Protein AF-A0A9P3AV58-F1 (afdb_monomer_lite)

Structure (mmCIF, N/CA/C/O backbone):
data_AF-A0A9P3AV58-F1
#
_entry.id   AF-A0A9P3AV58-F1
#
loop_
_atom_site.group_PDB
_atom_site.id
_atom_site.type_symbol
_atom_site.label_atom_id
_atom_site.label_alt_id
_atom_site.label_comp_id
_atom_site.label_asym_id
_atom_site.label_entity_id
_atom_site.label_seq_id
_atom_site.pdbx_PDB_ins_code
_atom_site.Cartn_x
_atom_site.Cartn_y
_atom_site.Cartn_z
_atom_site.occupancy
_atom_site.B_iso_or_equiv
_atom_site.auth_seq_id
_atom_site.auth_comp_id
_atom_site.auth_asym_id
_atom_site.auth_atom_id
_atom_site.pdbx_PDB_model_num
ATOM 1 N N . MET A 1 1 ? 4.873 -5.460 -19.608 1.00 62.84 1 MET A N 1
ATOM 2 C CA . MET A 1 1 ? 4.076 -4.425 -18.908 1.00 62.84 1 MET A CA 1
ATOM 3 C C . MET A 1 1 ? 4.107 -4.788 -17.436 1.00 62.84 1 MET A C 1
ATOM 5 O O . MET A 1 1 ? 3.557 -5.827 -17.095 1.00 62.84 1 MET A O 1
ATOM 9 N N . LEU A 1 2 ? 4.807 -4.005 -16.609 1.00 76.81 2 LEU A N 1
ATOM 10 C CA . LEU A 1 2 ? 5.174 -4.370 -15.227 1.00 76.81 2 LEU A CA 1
ATOM 11 C C . LEU A 1 2 ? 3.968 -4.732 -14.342 1.00 76.81 2 LEU A C 1
ATOM 13 O O . LEU A 1 2 ? 4.048 -5.635 -13.516 1.00 76.81 2 LEU A O 1
ATOM 17 N N . SER A 1 3 ? 2.804 -4.131 -14.593 1.00 81.44 3 SER A N 1
ATOM 18 C CA . SER A 1 3 ? 1.570 -4.488 -13.887 1.00 81.44 3 SER A CA 1
ATOM 19 C C . SER A 1 3 ? 1.100 -5.926 -14.143 1.00 81.44 3 SER A C 1
ATOM 21 O O . SER A 1 3 ? 0.519 -6.531 -13.249 1.00 81.44 3 SER A O 1
ATOM 23 N N . LYS A 1 4 ? 1.371 -6.518 -15.316 1.00 86.56 4 LYS A N 1
ATOM 24 C CA . LYS A 1 4 ? 1.027 -7.925 -15.591 1.00 86.56 4 LYS A CA 1
ATOM 25 C C . LYS A 1 4 ? 1.862 -8.877 -14.732 1.00 86.56 4 LYS A C 1
ATOM 27 O O . LYS A 1 4 ? 1.319 -9.812 -14.159 1.00 86.56 4 LYS A O 1
ATOM 32 N N . GLU A 1 5 ? 3.158 -8.606 -14.613 1.00 89.69 5 GLU A N 1
ATOM 33 C CA . GLU A 1 5 ? 4.072 -9.405 -13.790 1.00 89.69 5 GLU A CA 1
ATOM 34 C C . GLU A 1 5 ? 3.703 -9.325 -12.306 1.00 89.69 5 GLU A C 1
ATOM 36 O O . GLU A 1 5 ? 3.693 -10.354 -11.627 1.00 89.69 5 GLU A O 1
ATOM 41 N N . LEU A 1 6 ? 3.308 -8.136 -11.832 1.00 89.25 6 LEU A N 1
ATOM 42 C CA . LEU A 1 6 ? 2.767 -7.950 -10.487 1.00 89.25 6 LEU A CA 1
ATOM 43 C C . LEU A 1 6 ? 1.498 -8.786 -10.271 1.00 89.25 6 LEU A C 1
ATOM 45 O O . LEU A 1 6 ? 1.423 -9.538 -9.303 1.00 89.25 6 LEU A O 1
ATOM 49 N N . ILE A 1 7 ? 0.520 -8.708 -11.182 1.00 90.94 7 ILE A N 1
ATOM 50 C CA . ILE A 1 7 ? -0.720 -9.498 -11.088 1.00 90.94 7 ILE A CA 1
ATOM 51 C C . ILE A 1 7 ? -0.404 -10.996 -11.022 1.00 90.94 7 ILE A C 1
ATOM 53 O O . ILE A 1 7 ? -0.950 -11.706 -10.178 1.00 90.94 7 ILE A O 1
ATOM 57 N N . ASP A 1 8 ? 0.477 -11.482 -11.896 1.00 92.56 8 ASP A N 1
ATOM 58 C CA . ASP A 1 8 ? 0.827 -12.900 -11.955 1.00 92.56 8 ASP A CA 1
ATOM 59 C C . ASP A 1 8 ? 1.555 -13.355 -10.680 1.00 92.56 8 ASP A C 1
ATOM 61 O O . ASP A 1 8 ? 1.306 -14.459 -10.190 1.00 92.56 8 ASP A O 1
ATOM 65 N N . ALA A 1 9 ? 2.418 -12.512 -10.105 1.00 91.75 9 ALA A N 1
ATOM 66 C CA . ALA A 1 9 ? 3.068 -12.780 -8.824 1.00 91.75 9 ALA A CA 1
ATOM 67 C C . ALA A 1 9 ? 2.059 -12.849 -7.670 1.00 91.75 9 ALA A C 1
ATOM 69 O O . ALA A 1 9 ? 2.046 -13.838 -6.935 1.00 91.75 9 ALA A O 1
ATOM 70 N N . LEU A 1 10 ? 1.168 -11.861 -7.557 1.00 91.50 10 LEU A N 1
ATOM 71 C CA . LEU A 1 10 ? 0.158 -11.813 -6.496 1.00 91.50 10 LEU A CA 1
ATOM 72 C C . LEU A 1 10 ? -0.819 -12.995 -6.581 1.00 91.50 10 LEU A C 1
ATOM 74 O O . LEU A 1 10 ? -1.168 -13.578 -5.555 1.00 91.50 10 LEU A O 1
ATOM 78 N N . LYS A 1 11 ? -1.194 -13.418 -7.797 1.00 90.75 11 LYS A N 1
ATOM 79 C CA . LYS A 1 11 ? -2.022 -14.616 -8.014 1.00 90.75 11 LYS A CA 1
ATOM 80 C C . LYS A 1 11 ? -1.344 -15.898 -7.535 1.00 90.75 11 LYS A C 1
ATOM 82 O O . LYS A 1 11 ? -2.000 -16.724 -6.910 1.00 90.75 11 LYS A O 1
ATOM 87 N N . ARG A 1 12 ? -0.040 -16.068 -7.792 1.00 94.44 12 ARG A N 1
ATOM 88 C CA . ARG A 1 12 ? 0.721 -17.240 -7.314 1.00 94.44 12 ARG A CA 1
ATOM 89 C C . ARG A 1 12 ? 0.834 -17.292 -5.792 1.00 94.44 12 ARG A C 1
ATOM 91 O O . ARG A 1 12 ? 0.935 -18.377 -5.235 1.00 94.44 12 ARG A O 1
ATOM 98 N N . MET A 1 13 ? 0.812 -16.136 -5.135 1.00 90.69 13 MET A N 1
ATOM 99 C CA . MET A 1 13 ? 0.861 -16.034 -3.677 1.00 90.69 13 MET A CA 1
ATOM 100 C C . MET A 1 13 ? -0.494 -16.284 -3.001 1.00 90.69 13 MET A C 1
ATOM 102 O O . MET A 1 13 ? -0.539 -16.319 -1.774 1.00 90.69 13 MET A O 1
ATOM 106 N N . LEU A 1 14 ? -1.577 -16.461 -3.775 1.00 86.56 14 LEU A N 1
ATOM 107 C CA . LEU A 1 14 ? -2.939 -16.687 -3.271 1.00 86.56 14 LEU A CA 1
ATOM 108 C C . LEU A 1 14 ? -3.358 -15.639 -2.224 1.00 86.56 14 LEU A C 1
ATOM 110 O O . LEU A 1 14 ? -3.949 -15.960 -1.196 1.00 86.56 14 LEU A O 1
ATOM 114 N N . LEU A 1 15 ? -3.004 -14.375 -2.469 1.00 87.94 15 LEU A N 1
ATOM 115 C CA . LEU A 1 15 ? -3.335 -13.276 -1.568 1.00 87.94 15 LEU A CA 1
ATOM 116 C C . LEU A 1 15 ? -4.800 -12.869 -1.733 1.00 87.94 15 LEU A C 1
ATOM 118 O O . LEU A 1 15 ? -5.272 -12.646 -2.847 1.00 87.94 15 LEU A O 1
ATOM 122 N N . GLU A 1 16 ? -5.492 -12.711 -0.610 1.00 90.56 16 GLU A N 1
ATOM 123 C CA . GLU A 1 16 ? -6.847 -12.169 -0.566 1.00 90.56 16 GLU A CA 1
ATOM 124 C C . GLU A 1 16 ? -6.806 -10.642 -0.447 1.00 90.56 16 GLU A C 1
ATOM 126 O O . GLU A 1 16 ? -6.124 -10.086 0.424 1.00 90.56 16 GLU A O 1
ATOM 131 N N . GLY A 1 17 ? -7.534 -9.955 -1.329 1.00 91.38 17 GLY A N 1
ATOM 132 C CA . GLY A 1 17 ? -7.626 -8.500 -1.331 1.00 91.38 17 GLY A CA 1
ATOM 133 C C . GLY A 1 17 ? -8.098 -7.907 -2.657 1.00 91.38 17 GLY A C 1
ATOM 134 O O . GLY A 1 17 ? -8.388 -8.619 -3.619 1.00 91.38 17 GLY A O 1
ATOM 135 N N . ILE A 1 18 ? -8.153 -6.578 -2.701 1.00 92.88 18 ILE A N 1
ATOM 136 C CA . ILE A 1 18 ? -8.492 -5.783 -3.882 1.00 92.88 18 ILE A CA 1
ATOM 137 C C . ILE A 1 18 ? -7.224 -5.080 -4.363 1.00 92.88 18 ILE A C 1
ATOM 139 O O . ILE A 1 18 ? -6.646 -4.263 -3.645 1.00 92.88 18 ILE A O 1
ATOM 143 N N . LEU A 1 19 ? -6.789 -5.402 -5.582 1.00 92.44 19 LEU A N 1
ATOM 144 C CA . LEU A 1 19 ? -5.657 -4.751 -6.235 1.00 92.44 19 LEU A CA 1
ATOM 145 C C . LEU A 1 19 ? -6.146 -3.567 -7.076 1.00 92.44 19 LEU A C 1
ATOM 147 O O . LEU A 1 19 ? -6.841 -3.749 -8.075 1.00 92.44 19 LEU A O 1
ATOM 151 N N . TYR A 1 20 ? -5.730 -2.365 -6.697 1.00 90.56 20 TYR A N 1
ATOM 152 C CA . TYR A 1 20 ? -5.905 -1.136 -7.459 1.00 90.56 20 TYR A CA 1
ATOM 153 C C . TYR A 1 20 ? -4.674 -0.903 -8.334 1.00 90.56 20 TYR A C 1
ATOM 155 O O . TYR A 1 20 ? -3.543 -0.897 -7.848 1.00 90.56 20 TYR A O 1
ATOM 163 N N . LEU A 1 21 ? -4.901 -0.698 -9.629 1.00 87.75 21 LEU A N 1
ATOM 164 C CA . LEU A 1 21 ? -3.873 -0.399 -10.625 1.00 87.75 21 LEU A CA 1
ATOM 165 C C . LEU A 1 21 ? -4.165 0.966 -11.251 1.00 87.75 21 LEU A C 1
ATOM 167 O O . LEU A 1 21 ? -5.331 1.300 -11.454 1.00 87.75 21 LEU A O 1
ATOM 171 N N . GLY A 1 22 ? -3.120 1.705 -11.625 1.00 74.75 22 GLY A N 1
ATOM 172 C CA . GLY A 1 22 ? -3.265 2.941 -12.401 1.00 74.75 22 GLY A CA 1
ATOM 173 C C . GLY A 1 22 ? -3.172 4.217 -11.569 1.00 74.75 22 GLY A C 1
ATOM 174 O O . GLY A 1 22 ? -4.059 5.058 -11.644 1.00 74.75 22 GLY A O 1
ATOM 175 N N . TYR A 1 23 ? -2.074 4.373 -10.831 1.00 72.00 23 TYR A N 1
ATOM 176 C CA . TYR A 1 23 ? -1.738 5.590 -10.085 1.00 72.00 23 TYR A CA 1
ATOM 177 C C . TYR A 1 23 ? -2.699 5.964 -8.945 1.00 72.00 23 TYR A C 1
ATOM 179 O O . TYR A 1 23 ? -3.223 7.080 -8.946 1.00 72.00 23 TYR A O 1
ATOM 187 N N . PRO A 1 24 ? -2.955 5.082 -7.956 1.00 67.88 24 PRO A N 1
ATOM 188 C CA . PRO A 1 24 ? -3.602 5.502 -6.715 1.00 67.88 24 PRO A CA 1
ATOM 189 C C . PRO A 1 24 ? -2.937 6.764 -6.136 1.00 67.88 24 PRO A C 1
ATOM 191 O O . PRO A 1 24 ? -1.730 6.795 -5.892 1.00 67.88 24 PRO A O 1
ATOM 194 N N . ILE A 1 25 ? -3.746 7.813 -5.949 1.00 70.31 25 ILE A N 1
ATOM 195 C CA . ILE A 1 25 ? -3.315 9.116 -5.431 1.00 70.31 25 ILE A CA 1
ATOM 196 C C . ILE A 1 25 ? -3.580 9.162 -3.927 1.00 70.31 25 ILE A C 1
ATOM 198 O O . ILE A 1 25 ? -4.715 8.996 -3.476 1.00 70.31 25 ILE A O 1
ATOM 202 N N . ILE A 1 26 ? -2.533 9.440 -3.161 1.00 71.44 26 ILE A N 1
ATOM 203 C CA . ILE A 1 26 ? -2.551 9.642 -1.717 1.00 71.44 26 ILE A CA 1
ATOM 204 C C . ILE A 1 26 ? -2.072 11.073 -1.453 1.00 71.44 26 ILE A C 1
ATOM 206 O O . ILE A 1 26 ? -0.904 11.397 -1.649 1.00 71.44 26 ILE A O 1
ATOM 210 N N . SER A 1 27 ? -2.975 11.960 -1.036 1.00 62.28 27 SER A N 1
ATOM 211 C CA . SER A 1 27 ? -2.638 13.362 -0.773 1.00 62.28 27 SER A CA 1
ATOM 212 C C . SER A 1 27 ? -2.384 13.650 0.711 1.00 62.28 27 SER A C 1
ATOM 214 O O . SER A 1 27 ? -3.171 13.244 1.573 1.00 62.28 27 SER A O 1
ATOM 216 N N . ILE A 1 28 ? -1.308 14.394 0.995 1.00 62.25 28 ILE A N 1
ATOM 217 C CA . ILE A 1 28 ? -1.070 15.104 2.268 1.00 62.25 28 ILE A CA 1
ATOM 218 C C . ILE A 1 28 ? -0.968 16.581 1.945 1.00 62.25 28 ILE A C 1
ATOM 220 O O . ILE A 1 28 ? -0.220 16.907 1.038 1.00 62.25 28 ILE A O 1
ATOM 224 N N . ASP A 1 29 ? -1.655 17.439 2.700 1.00 55.31 29 ASP A N 1
ATOM 225 C CA . ASP A 1 29 ? -1.424 18.893 2.706 1.00 55.31 29 ASP A CA 1
ATOM 226 C C . ASP A 1 29 ? -1.221 19.489 1.296 1.00 55.31 29 ASP A C 1
ATOM 228 O O . ASP A 1 29 ? -0.266 20.210 1.035 1.00 55.31 29 ASP A O 1
ATOM 232 N N . ASP A 1 30 ? -2.117 19.119 0.373 1.00 57.75 30 ASP A N 1
ATOM 233 C CA . ASP A 1 30 ? -2.144 19.508 -1.047 1.00 57.75 30 ASP A CA 1
ATOM 234 C C . ASP A 1 30 ? -1.022 18.957 -1.957 1.00 57.75 30 ASP A C 1
ATOM 236 O O . ASP A 1 30 ? -1.070 19.145 -3.176 1.00 57.75 30 ASP A O 1
ATOM 240 N N . GLU A 1 31 ? -0.084 18.165 -1.434 1.00 64.62 31 GLU A N 1
ATOM 241 C CA . GLU A 1 31 ? 0.852 17.370 -2.234 1.00 64.62 31 GLU A CA 1
ATOM 242 C C . GLU A 1 31 ? 0.220 16.037 -2.663 1.00 64.62 31 GLU A C 1
ATOM 244 O O . GLU A 1 31 ? -0.061 15.144 -1.854 1.00 64.62 31 GLU A O 1
ATOM 249 N N . ALA A 1 32 ? 0.002 15.885 -3.971 1.00 64.75 32 ALA A N 1
ATOM 250 C CA . ALA A 1 32 ? -0.456 14.639 -4.571 1.00 64.75 32 ALA A CA 1
ATOM 251 C C . ALA A 1 32 ? 0.714 13.654 -4.706 1.00 64.75 32 ALA A C 1
ATOM 253 O O . ALA A 1 32 ? 1.526 13.767 -5.624 1.00 64.75 32 ALA A O 1
ATOM 254 N N . ASN A 1 33 ? 0.778 12.662 -3.816 1.00 70.06 33 ASN A N 1
ATOM 255 C CA . ASN A 1 33 ? 1.712 11.550 -3.951 1.00 70.06 33 ASN A CA 1
ATOM 256 C C . ASN A 1 33 ? 1.006 10.400 -4.671 1.00 70.06 33 ASN A C 1
ATOM 258 O O . ASN A 1 33 ? -0.073 9.977 -4.266 1.00 70.06 33 ASN A O 1
ATOM 262 N N . SER A 1 34 ? 1.590 9.891 -5.749 1.00 73.12 34 SER A N 1
ATOM 263 C CA . SER A 1 34 ? 1.030 8.767 -6.504 1.00 73.12 34 SER A CA 1
ATOM 264 C C . SER A 1 34 ? 1.965 7.572 -6.444 1.00 73.12 34 SER A C 1
ATOM 266 O O . SER A 1 34 ? 3.172 7.745 -6.592 1.00 73.12 34 SER A O 1
ATOM 268 N N . CYS A 1 35 ? 1.410 6.374 -6.306 1.00 79.69 35 CYS A N 1
ATOM 269 C CA . CYS A 1 35 ? 2.139 5.112 -6.438 1.00 79.69 35 CYS A CA 1
ATOM 270 C C . CYS A 1 35 ? 1.543 4.276 -7.571 1.00 79.69 35 CYS A C 1
ATOM 272 O O . CYS A 1 35 ? 0.435 4.549 -8.010 1.00 79.69 35 CYS A O 1
ATOM 274 N N . ASP A 1 36 ? 2.248 3.273 -8.087 1.00 85.19 36 ASP A N 1
ATOM 275 C CA . ASP A 1 36 ? 1.811 2.566 -9.299 1.00 85.19 36 ASP A CA 1
ATOM 276 C C . ASP A 1 36 ? 0.618 1.634 -9.074 1.00 85.19 36 ASP A C 1
ATOM 278 O O . ASP A 1 36 ? -0.265 1.509 -9.937 1.00 85.19 36 ASP A O 1
ATOM 282 N N . ALA A 1 37 ? 0.600 0.976 -7.916 1.00 89.88 37 ALA A N 1
ATOM 283 C CA . ALA A 1 37 ? -0.461 0.072 -7.512 1.00 89.88 37 ALA A CA 1
ATOM 284 C C . ALA A 1 37 ? -0.616 0.029 -5.990 1.00 89.88 37 ALA A C 1
ATOM 286 O O . ALA A 1 37 ? 0.301 0.349 -5.233 1.00 89.88 37 ALA A O 1
ATOM 287 N N . MET A 1 38 ? -1.782 -0.426 -5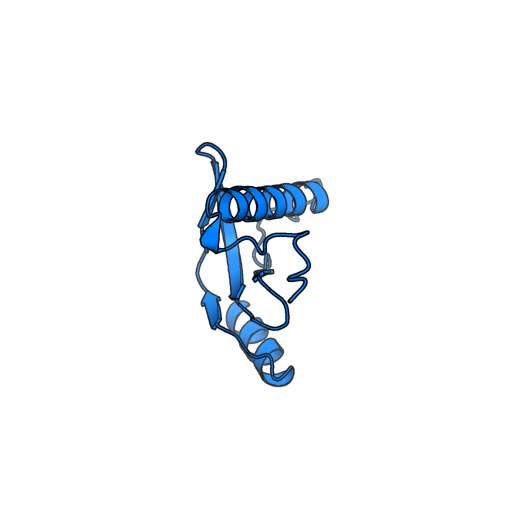.545 1.00 92.00 38 MET A N 1
ATOM 288 C CA . MET A 1 38 ? -2.095 -0.595 -4.132 1.00 92.00 38 MET A CA 1
ATOM 289 C C . MET A 1 38 ? -2.926 -1.861 -3.932 1.00 92.00 38 MET A C 1
ATOM 291 O O . MET A 1 38 ? -3.929 -2.053 -4.613 1.00 92.00 38 MET A O 1
ATOM 295 N N . LEU A 1 39 ? -2.530 -2.725 -3.000 1.00 92.81 39 LEU A N 1
ATOM 296 C CA . LEU A 1 39 ? -3.315 -3.885 -2.579 1.00 92.81 39 LEU A CA 1
ATOM 297 C C . LEU A 1 39 ? -3.957 -3.590 -1.226 1.00 92.81 39 LEU A C 1
ATOM 299 O O . LEU A 1 39 ? -3.255 -3.365 -0.243 1.00 92.81 39 LEU A O 1
ATOM 303 N N . LE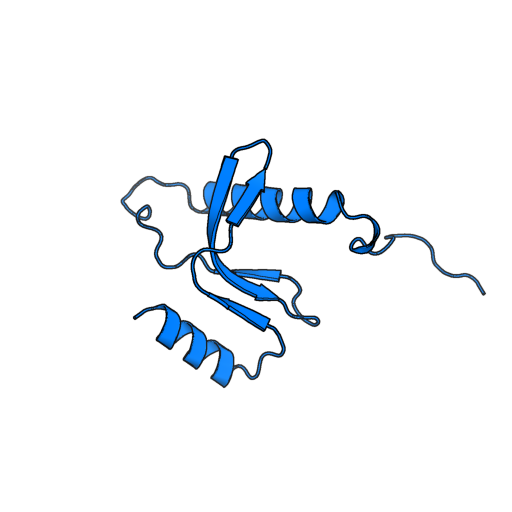U A 1 40 ? -5.285 -3.629 -1.180 1.00 91.69 40 LEU A N 1
ATOM 304 C CA . LEU A 1 40 ? -6.054 -3.617 0.058 1.00 91.69 40 LEU A CA 1
ATOM 305 C C . LEU A 1 40 ? -6.362 -5.059 0.464 1.00 91.69 40 LEU A C 1
ATOM 307 O O . LEU A 1 40 ? -7.078 -5.757 -0.248 1.00 91.69 40 LEU A O 1
ATOM 311 N N . SER A 1 41 ? -5.840 -5.498 1.601 1.00 91.56 41 SER A N 1
ATOM 312 C CA . SER A 1 41 ? -6.012 -6.847 2.136 1.00 91.56 41 SER A CA 1
ATOM 313 C C . SER A 1 41 ? -6.438 -6.784 3.597 1.00 91.56 41 SER A C 1
ATOM 315 O O . SER A 1 41 ? -5.860 -6.041 4.384 1.00 91.56 41 SER A O 1
ATOM 317 N N . GLU A 1 42 ? -7.405 -7.604 3.998 1.00 87.38 42 GLU A N 1
ATOM 318 C CA . GLU A 1 42 ? -7.774 -7.715 5.415 1.00 87.38 42 GLU A CA 1
ATOM 319 C C . GLU A 1 42 ? -6.620 -8.284 6.254 1.00 87.38 42 GLU A C 1
ATOM 321 O O . GLU A 1 42 ? -6.369 -7.839 7.372 1.00 87.38 42 GLU A O 1
ATOM 326 N N . LYS A 1 43 ? -5.863 -9.227 5.681 1.00 89.44 43 LYS A N 1
ATOM 327 C CA . LYS A 1 43 ? -4.755 -9.904 6.361 1.00 89.44 43 LYS A CA 1
ATOM 328 C C . LYS A 1 43 ? -3.504 -9.034 6.488 1.00 89.44 43 LYS A C 1
ATOM 330 O O . LYS A 1 43 ? -2.818 -9.109 7.503 1.00 89.44 43 LYS A O 1
ATOM 335 N N . TYR A 1 44 ? -3.182 -8.258 5.454 1.00 89.56 44 TYR A N 1
ATOM 336 C CA . TYR A 1 44 ? -1.921 -7.505 5.370 1.00 89.56 44 TYR A CA 1
ATOM 337 C C . TYR A 1 44 ? -2.098 -5.984 5.469 1.00 89.56 44 TYR A C 1
ATOM 339 O O . TYR A 1 44 ? -1.111 -5.253 5.469 1.00 89.56 44 TYR A O 1
ATOM 347 N N . GLY A 1 45 ? -3.335 -5.495 5.550 1.00 89.00 45 GLY A N 1
ATOM 348 C CA . GLY A 1 45 ? -3.639 -4.072 5.472 1.00 89.00 45 GLY A CA 1
ATOM 349 C C . GLY A 1 45 ? -3.456 -3.531 4.055 1.00 89.00 45 GLY A C 1
ATOM 350 O O . GLY A 1 45 ? -3.850 -4.158 3.071 1.00 89.00 45 GLY A O 1
ATOM 351 N N . ILE A 1 46 ? -2.875 -2.340 3.950 1.00 90.12 46 ILE A N 1
ATOM 352 C CA . ILE A 1 46 ? -2.636 -1.668 2.673 1.00 90.12 46 ILE A CA 1
ATOM 353 C C . ILE A 1 46 ? -1.165 -1.834 2.296 1.00 90.12 46 ILE A C 1
ATOM 355 O O . ILE A 1 46 ? -0.281 -1.416 3.041 1.00 90.12 46 ILE A O 1
ATOM 359 N N . ILE A 1 47 ? -0.914 -2.407 1.121 1.00 90.75 47 ILE A N 1
ATOM 360 C CA . ILE A 1 47 ? 0.423 -2.544 0.538 1.00 90.75 47 ILE A CA 1
ATOM 361 C C . ILE A 1 47 ? 0.515 -1.621 -0.670 1.00 90.75 47 ILE A C 1
ATOM 363 O O . ILE A 1 47 ? -0.305 -1.706 -1.584 1.00 90.75 47 ILE A O 1
ATOM 367 N N . ILE A 1 48 ? 1.522 -0.755 -0.681 1.00 89.19 48 ILE A N 1
ATOM 368 C CA . ILE A 1 48 ? 1.814 0.145 -1.796 1.00 89.19 48 ILE A CA 1
ATOM 369 C C . ILE A 1 48 ? 2.919 -0.472 -2.652 1.00 89.19 48 ILE A C 1
ATOM 371 O O . ILE A 1 48 ? 3.920 -0.954 -2.124 1.00 89.19 48 ILE A O 1
ATOM 375 N N . PHE A 1 49 ? 2.743 -0.431 -3.972 1.00 87.38 49 PHE A N 1
ATOM 376 C CA . PHE A 1 49 ? 3.768 -0.815 -4.931 1.00 87.38 49 PHE A CA 1
ATOM 377 C C . PHE A 1 49 ? 4.205 0.405 -5.739 1.00 87.38 49 PHE A C 1
ATOM 379 O O . PHE A 1 49 ? 3.390 1.058 -6.394 1.00 87.38 49 PHE A O 1
ATOM 386 N N . ASP A 1 50 ? 5.505 0.668 -5.711 1.00 82.56 50 ASP A N 1
ATOM 387 C CA . ASP A 1 50 ? 6.178 1.710 -6.480 1.00 82.56 50 ASP A CA 1
ATOM 388 C C . ASP A 1 50 ? 7.285 1.035 -7.306 1.00 82.56 50 ASP A C 1
ATOM 390 O O . ASP A 1 50 ? 8.325 0.639 -6.780 1.00 82.56 50 ASP A O 1
ATOM 394 N N . TYR A 1 51 ? 6.999 0.770 -8.584 1.00 78.56 51 TYR A N 1
ATOM 395 C CA . TYR A 1 51 ? 7.827 -0.066 -9.467 1.00 78.56 51 TYR A CA 1
ATOM 396 C C . TYR A 1 51 ? 8.114 0.556 -10.838 1.00 78.56 51 TYR A C 1
ATOM 398 O O . TYR A 1 51 ? 8.966 0.051 -11.567 1.00 78.56 51 TYR A O 1
ATOM 406 N N . ASN A 1 52 ? 7.439 1.642 -11.215 1.00 71.00 52 ASN A N 1
ATOM 407 C CA . ASN A 1 52 ? 7.759 2.450 -12.393 1.00 71.00 52 ASN A CA 1
ATOM 408 C C . ASN A 1 52 ? 8.592 3.679 -12.033 1.00 71.00 52 ASN A C 1
ATOM 410 O O . ASN 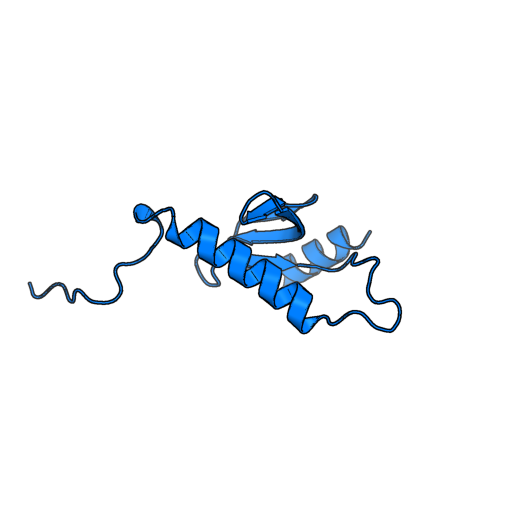A 1 52 ? 8.727 4.563 -12.885 1.00 71.00 52 ASN A O 1
ATOM 414 N N . ASN A 1 53 ? 9.098 3.776 -10.798 1.00 63.34 53 ASN A N 1
ATOM 415 C CA . ASN A 1 53 ? 9.730 4.987 -10.307 1.00 63.34 53 ASN A CA 1
ATOM 416 C C . ASN A 1 53 ? 10.809 5.465 -11.289 1.00 63.34 53 ASN A C 1
ATOM 418 O O . ASN A 1 53 ? 11.896 4.895 -11.410 1.00 63.34 53 ASN A O 1
ATOM 422 N N . ARG A 1 54 ? 10.493 6.558 -11.993 1.00 54.75 54 ARG A N 1
ATOM 423 C CA . ARG A 1 54 ? 11.342 7.226 -12.997 1.00 54.75 54 ARG A CA 1
ATOM 424 C C . ARG A 1 54 ? 12.573 7.898 -12.364 1.00 54.75 54 ARG A C 1
ATOM 426 O O . ARG A 1 54 ? 13.306 8.608 -13.038 1.00 54.75 54 ARG A O 1
ATOM 433 N N . ASN A 1 55 ? 12.776 7.643 -11.075 1.00 49.47 55 ASN A N 1
ATOM 434 C CA . ASN A 1 55 ? 13.573 8.386 -10.119 1.00 49.47 55 ASN A CA 1
ATOM 435 C C . ASN A 1 55 ? 14.685 7.539 -9.478 1.00 49.47 55 ASN A C 1
ATOM 437 O O . ASN A 1 55 ? 15.538 8.081 -8.794 1.00 49.47 55 ASN A O 1
ATOM 441 N N . PHE A 1 56 ? 14.788 6.234 -9.757 1.00 54.59 56 PHE A N 1
ATOM 442 C CA . PHE A 1 56 ? 15.975 5.455 -9.355 1.00 54.59 56 PHE A CA 1
ATOM 443 C C . PHE A 1 56 ? 17.239 5.801 -10.175 1.00 54.59 56 PHE A C 1
ATOM 445 O O . PHE A 1 56 ? 18.256 5.108 -10.115 1.00 54.59 56 PHE A O 1
ATOM 452 N N . SER A 1 57 ? 17.208 6.891 -10.948 1.00 52.50 57 SER A N 1
ATOM 453 C CA . SER A 1 57 ? 18.410 7.566 -11.422 1.00 52.50 57 SER A CA 1
ATOM 454 C C . SER A 1 57 ? 19.229 8.038 -10.217 1.00 52.50 57 SER A C 1
ATOM 456 O O . SER A 1 57 ? 18.724 8.788 -9.388 1.00 52.50 57 SER A O 1
ATOM 458 N N . LYS A 1 58 ? 20.479 7.564 -10.124 1.00 49.22 58 LYS A N 1
ATOM 459 C CA . LYS A 1 58 ? 21.489 7.863 -9.087 1.00 49.22 58 LYS A CA 1
ATOM 460 C C . LYS A 1 58 ? 21.208 9.145 -8.279 1.00 49.22 58 LYS A C 1
ATOM 462 O O . LYS A 1 58 ? 21.386 10.239 -8.804 1.00 49.22 58 LYS A O 1
ATOM 467 N N . GLY A 1 59 ? 20.865 8.993 -6.998 1.00 59.12 59 GLY A N 1
ATOM 468 C CA . GLY A 1 59 ? 20.813 10.101 -6.035 1.00 59.12 59 GLY A CA 1
ATOM 469 C C . GLY A 1 59 ? 19.465 10.350 -5.357 1.00 59.12 59 GLY A C 1
ATOM 470 O O . GLY A 1 59 ? 19.396 11.235 -4.511 1.00 59.12 59 GLY A O 1
ATOM 471 N N . ILE A 1 60 ? 18.413 9.594 -5.686 1.00 63.56 60 ILE A N 1
ATOM 472 C CA . ILE A 1 60 ? 17.131 9.692 -4.978 1.00 63.56 60 ILE A CA 1
ATOM 473 C C . ILE A 1 60 ? 17.114 8.739 -3.789 1.00 63.56 60 ILE A C 1
ATOM 475 O O . ILE A 1 60 ? 17.397 7.547 -3.911 1.00 63.56 60 ILE A O 1
ATOM 479 N N . ASP A 1 61 ? 16.785 9.312 -2.638 1.00 75.75 61 ASP A N 1
ATOM 480 C CA . ASP A 1 61 ? 16.614 8.615 -1.378 1.00 75.75 61 ASP A CA 1
ATOM 481 C C . ASP A 1 61 ? 15.259 7.895 -1.369 1.00 75.75 61 ASP A C 1
ATOM 483 O O . ASP A 1 61 ? 14.192 8.488 -1.182 1.00 75.75 61 ASP A O 1
ATOM 487 N N . ILE A 1 62 ? 15.332 6.601 -1.661 1.00 77.62 62 ILE A N 1
ATOM 488 C CA . ILE A 1 62 ? 14.197 5.684 -1.758 1.00 77.62 62 ILE A CA 1
ATOM 489 C C . ILE A 1 62 ? 13.458 5.604 -0.421 1.00 77.62 62 ILE A C 1
ATOM 491 O O . ILE A 1 62 ? 12.229 5.555 -0.402 1.00 77.62 62 ILE A O 1
ATOM 495 N N . GLU A 1 63 ? 14.199 5.619 0.688 1.00 81.44 63 GLU A N 1
ATOM 496 C CA . GLU A 1 63 ? 13.628 5.545 2.031 1.00 81.44 63 GLU A CA 1
ATOM 497 C C . GLU A 1 63 ? 12.782 6.785 2.297 1.00 81.44 63 GLU A C 1
ATOM 499 O O . GLU A 1 63 ? 11.604 6.661 2.618 1.00 81.44 63 GLU A O 1
ATOM 504 N N . ASN A 1 64 ? 13.316 7.972 2.005 1.00 82.56 64 ASN A N 1
ATOM 505 C CA . ASN A 1 64 ? 12.565 9.221 2.131 1.00 82.56 64 ASN A CA 1
ATOM 506 C C . ASN A 1 64 ? 11.299 9.256 1.253 1.00 82.56 64 ASN A C 1
ATOM 508 O O . ASN A 1 64 ? 10.269 9.792 1.669 1.00 82.56 64 ASN A O 1
ATOM 512 N N . ALA A 1 65 ? 11.339 8.703 0.037 1.00 79.38 65 ALA A N 1
ATOM 513 C CA . ALA A 1 65 ? 10.155 8.615 -0.821 1.00 79.38 65 ALA A CA 1
ATOM 514 C C . ALA A 1 65 ? 9.090 7.667 -0.237 1.00 79.38 65 ALA A C 1
ATOM 516 O O . ALA A 1 65 ? 7.901 8.000 -0.209 1.00 79.38 65 ALA A O 1
ATOM 517 N N . HIS A 1 66 ? 9.512 6.510 0.274 1.00 84.56 66 HIS A N 1
ATOM 518 C CA . HIS A 1 66 ? 8.623 5.550 0.925 1.00 84.56 66 HIS A CA 1
ATOM 519 C C . HIS A 1 66 ? 8.047 6.092 2.240 1.00 84.56 66 HIS A C 1
ATOM 521 O O . HIS A 1 66 ? 6.855 5.917 2.494 1.00 84.56 66 HIS A O 1
ATOM 527 N N . ASP A 1 67 ? 8.843 6.812 3.031 1.00 86.00 67 ASP A N 1
ATOM 528 C CA . ASP A 1 67 ? 8.403 7.453 4.271 1.00 86.00 67 ASP A CA 1
ATOM 529 C C . ASP A 1 67 ? 7.324 8.501 4.002 1.00 86.00 67 ASP A C 1
ATOM 531 O O . ASP A 1 67 ? 6.314 8.544 4.708 1.00 86.00 67 ASP A O 1
ATOM 535 N N . LYS A 1 68 ? 7.468 9.297 2.936 1.00 84.50 68 LYS A N 1
ATOM 536 C CA . LYS A 1 68 ? 6.423 10.239 2.507 1.00 84.50 68 LYS A CA 1
ATOM 537 C C . LYS A 1 68 ? 5.119 9.525 2.158 1.00 84.50 68 LYS A C 1
ATOM 539 O O . LYS A 1 68 ? 4.061 9.939 2.629 1.00 84.50 68 LYS A O 1
ATOM 544 N N . LEU A 1 69 ? 5.179 8.436 1.387 1.00 85.25 69 LEU A N 1
ATOM 545 C CA . LEU A 1 69 ? 3.995 7.634 1.048 1.00 85.25 69 LEU A CA 1
ATOM 546 C C . LEU A 1 69 ? 3.349 7.008 2.293 1.00 85.25 69 LEU A C 1
ATOM 548 O O . LEU A 1 69 ? 2.123 7.018 2.430 1.00 85.25 69 LEU A O 1
ATOM 552 N N . TYR A 1 70 ? 4.160 6.505 3.223 1.00 87.19 70 TYR A N 1
ATOM 553 C CA . TYR A 1 70 ? 3.682 5.944 4.481 1.00 87.19 70 TYR A CA 1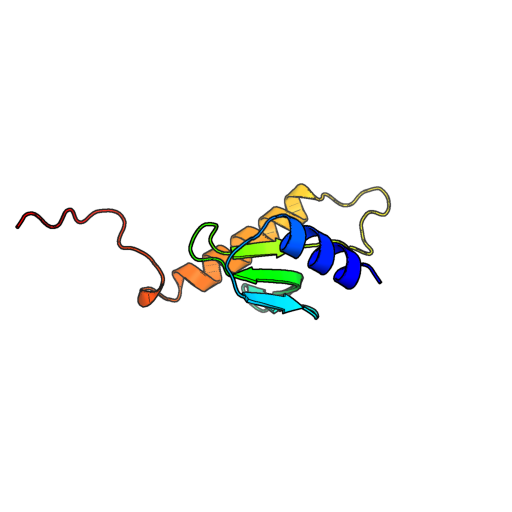
ATOM 554 C C . TYR A 1 70 ? 3.000 7.000 5.355 1.00 87.19 70 TYR A C 1
ATOM 556 O O . TYR A 1 70 ? 1.873 6.789 5.810 1.00 87.19 70 TYR A O 1
ATOM 564 N N . LEU A 1 71 ? 3.641 8.155 5.559 1.00 87.69 71 LEU A N 1
ATOM 565 C CA . LEU A 1 71 ? 3.061 9.275 6.299 1.00 87.69 71 LEU A CA 1
ATOM 566 C C . LEU A 1 71 ? 1.771 9.761 5.634 1.00 87.69 71 LEU A C 1
ATOM 568 O O . LEU A 1 71 ? 0.816 10.090 6.341 1.00 87.69 71 LEU A O 1
ATOM 572 N N . ALA A 1 72 ? 1.703 9.724 4.300 1.00 86.00 72 ALA A N 1
ATOM 573 C CA . ALA A 1 72 ? 0.510 10.086 3.548 1.00 86.00 72 ALA A CA 1
ATOM 574 C C . ALA A 1 72 ? -0.664 9.190 3.846 1.00 86.00 72 ALA A C 1
ATOM 576 O O . ALA A 1 72 ? -1.745 9.651 4.230 1.00 86.00 72 ALA A O 1
ATOM 577 N N . LEU A 1 73 ? -0.422 7.894 3.726 1.00 86.25 73 LEU A N 1
ATOM 578 C CA . LEU A 1 73 ? -1.427 6.898 3.997 1.00 86.25 73 LEU A CA 1
ATOM 579 C C . LEU A 1 73 ? -1.858 6.952 5.465 1.00 86.25 73 LEU A C 1
ATOM 581 O O . LEU A 1 73 ? -3.052 6.989 5.756 1.00 86.25 73 LEU A O 1
ATOM 585 N N . LYS A 1 74 ? -0.897 7.026 6.391 1.00 86.69 74 LYS A N 1
ATOM 586 C CA . LYS A 1 74 ? -1.166 7.095 7.828 1.00 86.69 74 LYS A CA 1
ATOM 587 C C . LYS A 1 74 ? -2.003 8.321 8.180 1.00 86.69 74 LYS A C 1
ATOM 589 O O . LYS A 1 74 ? -3.038 8.169 8.820 1.00 86.69 74 LYS A O 1
ATOM 594 N N . SER A 1 75 ? -1.604 9.509 7.723 1.00 85.25 75 SER A N 1
ATOM 595 C CA . SER A 1 75 ? -2.345 10.757 7.945 1.00 85.25 75 SER A CA 1
ATOM 596 C C . SER A 1 75 ? -3.777 10.644 7.421 1.00 85.25 75 SER A C 1
ATOM 598 O O . SER A 1 75 ? -4.730 10.932 8.151 1.00 85.25 75 SER A O 1
ATOM 600 N N . LYS A 1 76 ? -3.951 10.123 6.198 1.00 84.31 76 LYS A N 1
ATOM 601 C CA . LYS A 1 76 ? -5.273 9.904 5.603 1.00 84.31 76 LYS A CA 1
ATOM 602 C C . LYS A 1 76 ? -6.130 8.969 6.453 1.00 84.31 76 LYS A C 1
ATOM 604 O O . LYS A 1 76 ? -7.258 9.330 6.767 1.00 84.31 76 LYS A O 1
ATOM 609 N N . LEU A 1 77 ? -5.601 7.818 6.866 1.00 83.69 77 LEU A N 1
ATOM 610 C CA . LEU A 1 77 ? -6.332 6.847 7.685 1.00 83.69 77 LEU A CA 1
ATOM 611 C C . LEU A 1 77 ? -6.687 7.407 9.067 1.00 83.69 77 LEU A C 1
ATOM 613 O O . LEU A 1 77 ? -7.810 7.227 9.520 1.00 83.69 77 LEU A O 1
ATOM 617 N N . THR A 1 78 ? -5.781 8.144 9.715 1.00 84.75 78 THR A N 1
ATOM 618 C CA . THR A 1 78 ? -6.046 8.733 11.042 1.00 84.75 78 THR A CA 1
ATOM 619 C C . THR A 1 78 ? -7.121 9.820 11.037 1.00 84.75 78 THR A C 1
ATOM 621 O O . THR A 1 78 ? -7.739 10.059 12.071 1.00 84.75 78 THR A O 1
ATOM 624 N N . LYS A 1 79 ? -7.391 10.454 9.886 1.00 84.44 79 LYS A N 1
ATOM 625 C CA . LYS A 1 79 ? -8.514 11.398 9.727 1.00 84.44 79 LYS A CA 1
ATOM 626 C C . LYS A 1 79 ? -9.880 10.695 9.722 1.00 84.44 79 LYS A C 1
ATOM 628 O O . LYS A 1 79 ? -10.892 11.352 9.943 1.00 84.44 79 LYS A O 1
ATOM 633 N N . HIS A 1 80 ? -9.904 9.382 9.497 1.00 82.88 80 HIS A N 1
ATOM 634 C CA . HIS A 1 80 ? -11.096 8.538 9.477 1.00 82.88 80 HIS A CA 1
ATOM 635 C C . HIS A 1 80 ? -11.125 7.662 10.733 1.00 82.88 80 HIS A C 1
ATOM 637 O O . HIS A 1 80 ? -10.656 6.523 10.733 1.00 82.88 80 HIS A O 1
ATOM 643 N N . ILE A 1 81 ? -11.655 8.204 11.833 1.00 76.12 81 ILE A N 1
ATOM 644 C CA . ILE A 1 81 ? -11.662 7.536 13.146 1.00 76.12 81 ILE A CA 1
ATOM 645 C C . ILE A 1 81 ? -12.391 6.182 13.123 1.00 76.12 81 ILE A C 1
ATOM 647 O O . ILE A 1 81 ? -12.053 5.275 13.880 1.00 76.12 81 ILE A O 1
ATOM 651 N N . GLU A 1 82 ? -13.354 6.022 12.217 1.00 79.25 82 GLU A N 1
ATOM 652 C CA . GLU A 1 82 ? -14.083 4.786 11.942 1.00 79.25 82 GLU A CA 1
ATOM 653 C C . GLU A 1 82 ? -13.198 3.666 11.371 1.00 79.25 82 GLU A C 1
ATOM 655 O O . GLU A 1 82 ? -13.515 2.489 11.539 1.00 79.25 82 GLU A O 1
ATOM 660 N N . LEU A 1 83 ? -12.077 4.023 10.737 1.00 69.31 83 LEU A N 1
ATOM 661 C CA . LEU A 1 83 ? -11.094 3.090 10.181 1.00 69.31 83 LEU A CA 1
ATOM 662 C C . LEU A 1 83 ? -9.932 2.819 11.145 1.00 69.31 83 LEU A C 1
ATOM 664 O O . LEU A 1 83 ? -9.167 1.875 10.946 1.00 69.31 83 LEU A O 1
ATOM 668 N N . THR A 1 84 ? -9.797 3.612 12.208 1.00 67.25 84 THR A N 1
ATOM 669 C CA . THR A 1 84 ? -8.826 3.351 13.270 1.00 67.25 84 THR A CA 1
ATOM 670 C C . THR A 1 84 ? -9.432 2.400 14.298 1.00 67.25 84 THR A C 1
ATOM 672 O O . THR A 1 84 ? -10.415 2.730 14.966 1.00 67.25 84 THR A O 1
ATOM 675 N N . LYS A 1 85 ? -8.849 1.205 14.474 1.00 63.03 85 LYS A N 1
ATOM 676 C CA . LYS A 1 85 ? -9.148 0.407 15.672 1.00 63.03 85 LYS A CA 1
ATOM 677 C C . LYS A 1 85 ? -8.799 1.274 16.882 1.00 63.03 85 LYS A C 1
ATOM 679 O O . LYS A 1 85 ? -7.701 1.817 16.945 1.00 63.03 85 LYS A O 1
ATOM 684 N N . LYS A 1 86 ? -9.720 1.395 17.843 1.00 55.56 86 LYS A N 1
ATOM 685 C CA . LYS A 1 86 ? -9.399 1.921 19.176 1.00 55.56 86 LYS A CA 1
ATOM 686 C C . LYS A 1 86 ? -8.328 1.017 19.782 1.00 55.56 86 LYS A C 1
ATOM 688 O O . LYS A 1 86 ? -8.658 -0.019 20.355 1.00 55.56 86 LYS A O 1
ATOM 693 N N . GLU A 1 87 ? -7.061 1.381 19.646 1.00 53.31 87 GLU A N 1
ATOM 694 C CA . GLU A 1 87 ? -6.015 0.810 20.482 1.00 53.31 87 GLU A CA 1
ATOM 695 C C . GLU A 1 87 ? -6.348 1.207 21.930 1.00 53.31 87 GLU A C 1
ATOM 697 O O . GLU A 1 87 ? -6.352 2.388 22.272 1.00 53.31 87 GLU A O 1
ATOM 702 N N . GLY A 1 88 ? -6.741 0.235 22.760 1.00 49.03 88 GLY A N 1
ATOM 703 C CA . GLY A 1 88 ? -6.844 0.433 24.211 1.00 49.03 88 GLY A CA 1
ATOM 704 C C . GLY A 1 88 ? -8.234 0.648 24.821 1.00 49.03 88 GLY A C 1
ATOM 705 O O . GLY A 1 88 ? -8.378 1.469 25.721 1.00 49.03 88 GLY A O 1
ATOM 706 N N . ARG A 1 89 ? -9.262 -0.112 24.424 1.00 47.66 89 ARG A N 1
ATOM 707 C CA . ARG A 1 89 ? -10.295 -0.518 25.399 1.00 47.66 89 ARG A CA 1
ATOM 708 C C . ARG A 1 89 ? -10.531 -2.011 25.273 1.00 47.66 89 ARG A C 1
ATOM 710 O O . ARG A 1 89 ? -11.295 -2.448 24.412 1.00 47.66 89 ARG A O 1
ATOM 717 N N . GLU A 1 90 ? -9.851 -2.770 26.125 1.00 46.41 90 GLU A N 1
ATOM 718 C CA . GLU A 1 90 ? -10.356 -4.064 26.566 1.00 46.41 90 GLU A CA 1
ATOM 719 C C . GLU A 1 90 ? -11.835 -3.866 26.911 1.00 46.41 90 GLU A C 1
ATOM 721 O O . GLU A 1 90 ? -12.213 -2.972 27.671 1.00 46.41 90 GLU A O 1
ATOM 726 N N . ARG A 1 91 ? -12.700 -4.606 26.219 1.00 48.78 91 ARG A N 1
ATOM 727 C CA . ARG A 1 91 ? -14.090 -4.719 26.631 1.00 48.78 91 ARG A CA 1
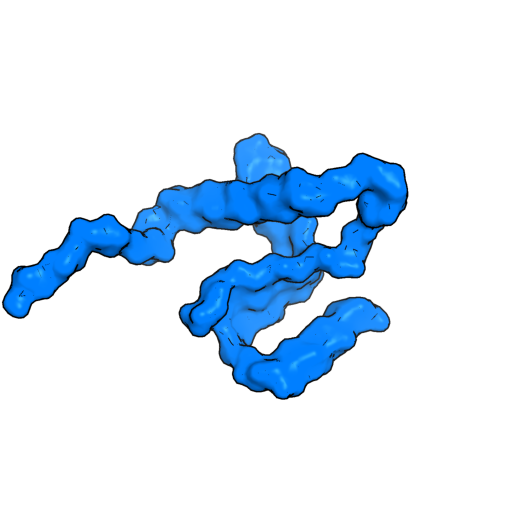ATOM 728 C C . ARG A 1 91 ? -14.071 -5.689 27.798 1.00 48.78 91 ARG A C 1
ATOM 730 O O . ARG A 1 91 ? -14.209 -6.885 27.579 1.00 48.78 91 ARG A O 1
ATOM 737 N N . ASP A 1 92 ? -13.852 -5.156 28.993 1.00 47.81 92 ASP A N 1
ATOM 738 C CA . ASP A 1 92 ? -14.258 -5.830 30.217 1.00 47.81 92 ASP A CA 1
ATOM 739 C C . ASP A 1 92 ? -15.785 -5.940 30.163 1.00 47.81 92 ASP A C 1
ATOM 741 O O . ASP A 1 92 ? -16.517 -4.959 30.328 1.00 47.81 92 ASP A O 1
ATOM 745 N N . CYS A 1 93 ? -16.257 -7.129 29.807 1.00 43.66 93 CYS A N 1
ATOM 746 C CA . CYS A 1 93 ? -17.623 -7.594 29.992 1.00 43.66 93 CYS A CA 1
ATOM 747 C C . CYS A 1 93 ? -17.536 -8.986 30.607 1.00 43.66 93 CYS A C 1
ATOM 749 O O . CYS A 1 93 ? -16.789 -9.816 30.040 1.00 43.66 93 CYS A O 1
#

Sequence (93 aa):
MLSKELI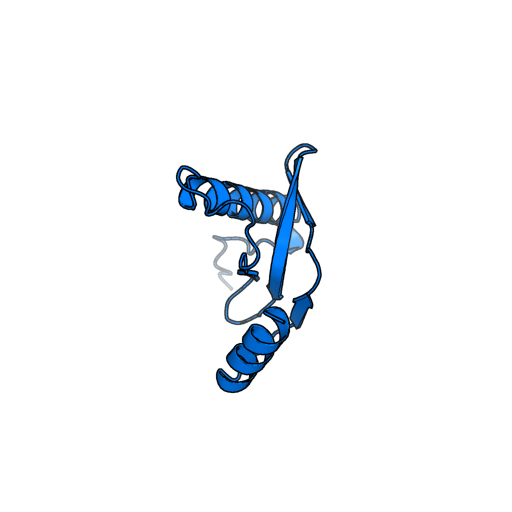DALKRMLLEGILYLGYPIISIDDEANSCDAMLLSEKYGIIIFDYNNRNFSKGIDIENAHDKLYLALKSKLTKHIELTKKEGRERDC

Secondary structure (DSSP, 8-state):
-HHHHHHHHHHHTT--SEEEES--EEEETTEEEE-SEEEEETTTEEEEE----TT-STT--HHHHHHHHHHHHHHHHHT-TTTS--TT-----

Foldseek 3Di:
DVVVVVVVVVVVVVADFDKAADWDWQDDPNDTDTAGIWTDHPVPGIDTHHDVPPPPPPDDDPVVSVVVVVVRVVVVQVVPVVNDDPPDDDPPD

pLDDT: mean 76.92, std 14.45, range [43.66, 94.44]

Radius of gyration: 15.91 Å; chains: 1; bounding box: 39×37×49 Å